Protein AF-A0A0N5A0B6-F1 (afdb_monomer_lite)

Foldseek 3Di:
DVVVVVVVVVVVVVVVLVVVCVVLVQKDKDWDWDWDADPVRHTHDIDTPDIDIAGDPVSVVVDDPVVVVVCVVVVSNVVNVVRVVVVVCRHVVVVVVVVVVVPDPDPPPD

Secondary structure (DSSP, 8-state):
-HHHHHHHHHHHHHHHHHHHHHHTT-EEEEEEEE-PBPTTS-B---EEEEEEEEE-HHHHHTS-HHHHHHHHHTSHHHHHHHHHHHHTTHHHHHHHHHHHHHHS------

InterPro domains:
  IPR010836 SapC [PF07277] (1-93)

Radius of gyration: 19.61 Å; chains: 1; bounding box: 42×36×55 Å

Organism: Parastrongyloides trichosuri (NCBI:txid131310)

Sequence (110 aa):
MEFCNNFEQERVRSESFVALLKELDLFEVREATFTPRNADGSAGAPQKIAEYFAVSEDKLKALPAEKLAELRDNGALGQIYAHLVSLLGWDRLIAMALTRAAQQPVAANA

Structure (mmCIF, N/CA/C/O backbone):
data_AF-A0A0N5A0B6-F1
#
_entry.id   AF-A0A0N5A0B6-F1
#
loop_
_atom_site.group_PDB
_atom_site.id
_atom_site.type_symbol
_atom_site.label_atom_id
_atom_site.label_alt_id
_atom_site.label_comp_id
_atom_site.label_asym_id
_atom_site.label_entity_id
_atom_site.label_seq_id
_atom_site.pdbx_PDB_ins_code
_atom_site.Cartn_x
_atom_site.Cartn_y
_atom_site.Cartn_z
_atom_site.occupancy
_atom_site.B_iso_or_equiv
_atom_site.auth_seq_id
_atom_site.auth_comp_id
_atom_site.auth_asym_id
_atom_site.auth_atom_id
_atom_site.pdbx_PDB_model_num
ATOM 1 N N . MET A 1 1 ? -20.758 21.177 -10.100 1.00 74.31 1 MET A N 1
ATOM 2 C CA . MET A 1 1 ? -20.514 21.266 -8.642 1.00 74.31 1 MET A CA 1
ATOM 3 C C . MET A 1 1 ? -20.408 19.888 -7.998 1.00 74.31 1 MET A C 1
ATOM 5 O O . MET A 1 1 ? -19.468 19.683 -7.250 1.00 74.31 1 MET A O 1
ATOM 9 N N . GLU A 1 2 ? -21.279 18.929 -8.331 1.00 91.62 2 GLU A N 1
ATOM 10 C CA . GLU A 1 2 ? -21.235 17.556 -7.790 1.00 91.62 2 GLU A CA 1
ATOM 11 C C . GLU A 1 2 ? -19.881 16.845 -7.971 1.00 91.62 2 GLU A C 1
ATOM 13 O O . GLU A 1 2 ? -19.350 16.304 -7.010 1.00 91.62 2 GLU A O 1
ATOM 18 N N . PHE A 1 3 ? -19.265 16.938 -9.157 1.00 94.06 3 PHE A N 1
ATOM 19 C CA . PHE A 1 3 ? -17.931 16.369 -9.392 1.00 94.06 3 PHE A CA 1
ATOM 20 C C . PHE A 1 3 ? -16.876 16.890 -8.406 1.00 94.06 3 PHE A C 1
ATOM 22 O O . PHE A 1 3 ? -16.167 16.096 -7.803 1.00 94.06 3 PHE A O 1
ATOM 29 N N . CYS A 1 4 ? -16.787 18.211 -8.219 1.00 95.12 4 CYS A N 1
ATOM 30 C CA . CYS A 1 4 ? -15.813 18.819 -7.310 1.00 95.12 4 CYS A CA 1
ATOM 31 C C . CYS A 1 4 ? -16.035 18.362 -5.864 1.00 95.12 4 CYS A C 1
ATOM 33 O O . CYS A 1 4 ? -15.075 18.049 -5.170 1.00 95.12 4 CYS A O 1
ATOM 35 N N . ASN A 1 5 ? -17.296 18.266 -5.433 1.00 95.19 5 ASN A N 1
ATOM 36 C CA . ASN A 1 5 ? -17.630 17.785 -4.095 1.00 95.19 5 ASN A CA 1
ATOM 37 C C . ASN A 1 5 ? -17.224 16.317 -3.906 1.00 95.19 5 ASN A C 1
ATOM 39 O O . ASN A 1 5 ? -16.604 15.985 -2.900 1.00 95.19 5 ASN A O 1
ATOM 43 N N . ASN A 1 6 ? -17.526 15.456 -4.880 1.00 95.81 6 ASN A N 1
ATOM 44 C CA . ASN A 1 6 ? -17.151 14.043 -4.829 1.00 95.81 6 ASN A CA 1
ATOM 45 C C . ASN A 1 6 ? -15.626 13.879 -4.851 1.00 95.81 6 ASN A C 1
ATOM 47 O O . ASN A 1 6 ? -15.077 13.114 -4.067 1.00 95.81 6 ASN A O 1
ATOM 51 N N . PHE A 1 7 ? -14.932 14.639 -5.701 1.00 95.25 7 PHE A N 1
ATOM 52 C CA . PHE A 1 7 ? -13.474 14.627 -5.779 1.00 95.25 7 PHE A CA 1
ATOM 53 C C . PHE A 1 7 ? -12.824 15.008 -4.441 1.00 95.25 7 PHE A C 1
ATOM 55 O O . PHE A 1 7 ? -11.941 14.297 -3.965 1.00 95.25 7 PHE A O 1
ATOM 62 N N . GLU A 1 8 ? -13.292 16.078 -3.793 1.00 96.44 8 GLU A N 1
ATOM 63 C CA . GLU A 1 8 ? -12.776 16.483 -2.480 1.00 96.44 8 GLU A CA 1
ATOM 64 C C . GLU A 1 8 ? -13.078 15.454 -1.384 1.00 96.44 8 GLU A C 1
ATOM 66 O O . GLU A 1 8 ? -12.226 15.191 -0.535 1.00 96.44 8 GLU A O 1
ATOM 71 N N . GLN A 1 9 ? -14.254 14.820 -1.413 1.00 96.00 9 GLN A N 1
ATOM 72 C CA . GLN A 1 9 ? -14.570 13.735 -0.481 1.00 96.00 9 GLN A CA 1
ATOM 73 C C . GLN A 1 9 ? -13.619 12.544 -0.648 1.00 96.00 9 GLN A C 1
ATOM 75 O O . GLN A 1 9 ? -13.117 12.020 0.348 1.00 96.00 9 GLN A O 1
ATOM 80 N N . GLU A 1 10 ? -13.319 12.142 -1.883 1.00 94.69 10 GLU A N 1
ATOM 81 C CA . GLU A 1 10 ? -12.370 11.056 -2.154 1.00 94.69 10 GLU A CA 1
ATOM 82 C C . GLU A 1 10 ? -10.926 11.430 -1.788 1.00 94.69 10 GLU A C 1
ATOM 84 O O . GLU A 1 10 ? -10.177 10.584 -1.285 1.00 94.69 10 GLU A O 1
ATOM 89 N N . ARG A 1 11 ? -10.534 12.705 -1.939 1.00 96.31 11 ARG A N 1
ATOM 90 C CA . ARG A 1 11 ? -9.239 13.203 -1.447 1.00 96.31 11 ARG A CA 1
ATOM 91 C C . ARG A 1 11 ? -9.124 13.029 0.068 1.00 96.31 11 ARG A C 1
ATOM 93 O O . ARG A 1 11 ? -8.153 12.439 0.538 1.00 96.31 11 ARG A O 1
ATOM 100 N N . VAL A 1 12 ? -10.126 13.474 0.829 1.00 96.19 12 VAL A N 1
ATOM 101 C CA . VAL A 1 12 ? -10.139 13.350 2.300 1.00 96.19 12 VAL A CA 1
ATOM 102 C C . VAL A 1 12 ? -10.137 11.883 2.743 1.00 96.19 12 VAL A C 1
ATOM 104 O O . VAL A 1 12 ? -9.442 11.529 3.699 1.00 96.19 12 VAL A O 1
ATOM 107 N N . ARG A 1 13 ? -10.868 11.007 2.042 1.00 93.50 13 ARG A N 1
ATOM 108 C CA . ARG A 1 13 ? -10.844 9.554 2.292 1.00 93.50 13 ARG A CA 1
ATOM 109 C C . ARG A 1 13 ? -9.451 8.970 2.079 1.00 93.50 13 ARG A C 1
ATOM 111 O O . ARG A 1 13 ? -8.969 8.228 2.932 1.00 93.50 13 ARG A O 1
ATOM 118 N N . SER A 1 14 ? -8.792 9.351 0.988 1.00 94.31 14 SER A N 1
ATOM 119 C CA . SER A 1 14 ? -7.429 8.915 0.676 1.00 94.31 14 SER A CA 1
ATOM 120 C C . SER A 1 14 ? -6.429 9.383 1.736 1.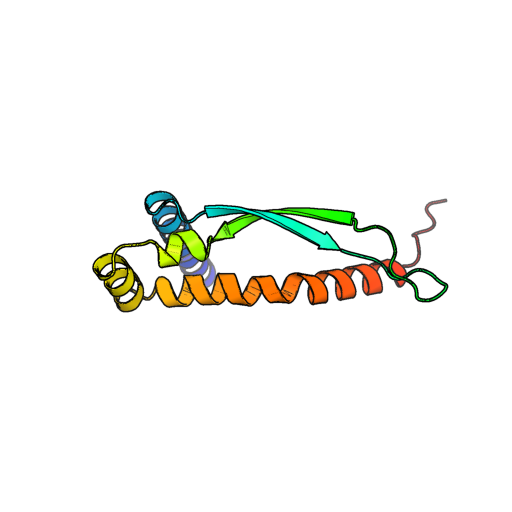00 94.31 14 SER A C 1
ATOM 122 O O . SER A 1 14 ? -5.618 8.592 2.210 1.00 94.31 14 SER A O 1
ATOM 124 N N . GLU A 1 15 ? -6.517 10.641 2.171 1.00 96.44 15 GLU A N 1
ATOM 125 C CA . GLU A 1 15 ? -5.663 11.186 3.235 1.00 96.44 15 GLU A CA 1
ATOM 126 C C . GLU A 1 15 ? -5.867 10.464 4.565 1.00 96.44 15 GLU A C 1
ATOM 128 O O . GLU A 1 15 ? -4.894 10.105 5.227 1.00 96.44 15 GLU A O 1
ATOM 133 N N . SER A 1 16 ? -7.124 10.198 4.922 1.00 95.75 16 SER A N 1
ATOM 134 C CA . SER A 1 16 ? -7.480 9.485 6.151 1.00 95.75 16 SER A CA 1
ATOM 135 C C . SER A 1 16 ? -6.964 8.044 6.132 1.00 95.75 16 SER A C 1
ATOM 137 O O . SER A 1 16 ? -6.418 7.567 7.125 1.00 95.75 16 SER A O 1
ATOM 139 N N . PHE A 1 17 ? -7.068 7.363 4.988 1.00 95.94 17 PHE A N 1
ATOM 140 C CA . PHE A 1 17 ? -6.516 6.022 4.810 1.00 95.94 17 PHE A CA 1
ATOM 141 C C . PHE A 1 17 ? -4.987 6.020 4.928 1.00 95.94 17 PHE A C 1
ATOM 143 O O . PHE A 1 17 ? -4.426 5.212 5.663 1.00 95.94 17 PHE A O 1
ATOM 150 N N . VAL A 1 18 ? -4.296 6.962 4.280 1.00 96.50 18 VAL A N 1
ATOM 151 C CA . VAL A 1 18 ? -2.834 7.088 4.394 1.00 96.50 18 VAL A CA 1
ATOM 152 C C . VAL A 1 18 ? -2.405 7.397 5.831 1.00 96.50 18 VAL A C 1
ATOM 154 O O . VAL A 1 18 ? -1.402 6.851 6.290 1.00 96.50 18 VAL A O 1
ATOM 157 N N . ALA A 1 19 ? -3.141 8.247 6.551 1.00 97.69 19 ALA A N 1
ATOM 158 C CA . ALA A 1 19 ? -2.864 8.551 7.953 1.00 97.69 19 ALA A CA 1
ATOM 159 C C . ALA A 1 19 ? -2.987 7.303 8.840 1.00 97.69 19 ALA A C 1
ATOM 161 O O . ALA A 1 19 ? -2.064 7.021 9.600 1.00 97.69 19 ALA A O 1
ATOM 162 N N . LEU A 1 20 ? -4.053 6.514 8.666 1.00 97.38 20 LEU A N 1
ATOM 163 C CA . LEU A 1 20 ? -4.241 5.232 9.353 1.00 97.38 20 LEU A CA 1
ATOM 164 C C . LEU A 1 20 ? -3.062 4.277 9.111 1.00 97.38 20 LEU A C 1
ATOM 166 O O . LEU A 1 20 ? -2.534 3.689 10.052 1.00 97.38 20 LEU A O 1
ATOM 170 N N . LEU A 1 21 ? -2.611 4.137 7.860 1.00 97.88 21 LEU A N 1
ATOM 171 C CA . LEU A 1 21 ? -1.471 3.274 7.535 1.00 97.88 21 LEU A CA 1
ATOM 172 C C . LEU A 1 21 ? -0.167 3.759 8.184 1.00 97.88 21 LEU A C 1
ATOM 174 O O . LEU A 1 21 ? 0.641 2.933 8.601 1.00 97.88 21 LEU A O 1
ATOM 178 N N . LYS A 1 22 ? 0.042 5.077 8.293 1.00 97.81 22 LYS A N 1
ATOM 179 C CA . LYS A 1 22 ? 1.200 5.655 8.997 1.00 97.81 22 LYS A CA 1
ATOM 180 C C . LYS A 1 22 ? 1.131 5.428 10.502 1.00 97.81 22 LYS A C 1
ATOM 182 O O . LYS A 1 22 ? 2.145 5.082 11.094 1.00 97.81 22 LYS A O 1
ATOM 187 N N . GLU A 1 23 ? -0.038 5.620 11.109 1.00 97.94 23 GLU A N 1
ATOM 188 C CA . GLU A 1 23 ? -0.252 5.406 12.546 1.00 97.94 23 GLU A CA 1
ATOM 189 C C . GLU A 1 23 ? 0.059 3.961 12.949 1.00 97.94 23 GLU A C 1
ATOM 191 O O . GLU A 1 23 ? 0.663 3.717 13.989 1.00 97.94 23 GLU A O 1
ATOM 196 N N . LEU A 1 24 ? -0.293 3.009 12.084 1.00 98.00 24 LEU A N 1
ATOM 197 C CA . LEU A 1 24 ? -0.009 1.588 12.269 1.00 98.00 24 LEU A CA 1
ATOM 198 C C . LEU A 1 24 ? 1.394 1.165 11.801 1.00 98.00 24 LEU A C 1
ATOM 200 O O . LEU A 1 24 ? 1.689 -0.027 11.796 1.00 98.00 24 LEU A O 1
ATOM 204 N N . ASP A 1 25 ? 2.236 2.117 11.385 1.00 98.00 25 ASP A N 1
ATOM 205 C CA . ASP A 1 25 ? 3.568 1.887 10.808 1.00 98.00 25 ASP A CA 1
ATOM 206 C C . ASP A 1 25 ? 3.569 0.849 9.668 1.00 98.00 25 ASP A C 1
ATOM 208 O O . ASP A 1 25 ? 4.503 0.077 9.484 1.00 98.00 25 ASP A O 1
ATOM 212 N N . LEU A 1 26 ? 2.515 0.804 8.855 1.00 98.38 26 LEU A N 1
ATOM 213 C CA . LEU A 1 26 ? 2.354 -0.252 7.855 1.00 98.38 26 LEU A CA 1
ATOM 214 C C . LEU A 1 26 ? 3.162 -0.031 6.578 1.00 98.38 26 LEU A C 1
ATOM 216 O O . LEU A 1 26 ? 3.196 -0.924 5.737 1.00 98.38 26 LEU A O 1
ATOM 220 N N . PHE A 1 27 ? 3.813 1.119 6.408 1.00 98.19 27 PHE A N 1
ATOM 221 C CA . PHE A 1 27 ? 4.618 1.381 5.220 1.00 98.19 27 PHE A CA 1
ATOM 222 C C . PHE A 1 27 ? 6.030 0.797 5.324 1.00 98.19 27 PHE A C 1
ATOM 224 O O . PHE A 1 27 ? 6.663 0.786 6.382 1.00 98.19 27 PHE A O 1
ATOM 231 N N . GLU A 1 28 ? 6.545 0.369 4.178 1.00 97.19 28 GLU A N 1
ATOM 232 C CA . GLU A 1 28 ? 7.948 0.039 3.963 1.00 97.19 28 GLU A CA 1
ATOM 233 C C . GLU A 1 28 ? 8.398 0.504 2.578 1.00 97.19 28 GLU A C 1
ATOM 235 O O . GLU A 1 28 ? 7.582 0.686 1.670 1.00 97.19 28 GLU A O 1
ATOM 240 N N . VAL A 1 29 ? 9.704 0.701 2.420 1.00 96.06 29 VAL A N 1
ATOM 241 C CA . VAL A 1 29 ? 10.300 0.994 1.117 1.00 96.06 29 VAL A CA 1
ATOM 242 C C . VAL A 1 29 ? 10.400 -0.305 0.324 1.00 96.06 29 VAL A C 1
ATOM 244 O O . VAL A 1 29 ? 10.927 -1.302 0.816 1.00 96.06 29 VAL A O 1
ATOM 247 N N . ARG A 1 30 ? 9.911 -0.289 -0.914 1.00 92.81 30 ARG A N 1
ATOM 248 C CA . ARG A 1 30 ? 10.032 -1.381 -1.877 1.00 92.81 30 ARG A CA 1
ATOM 249 C C . ARG A 1 30 ? 10.664 -0.900 -3.168 1.00 92.81 30 ARG A C 1
ATOM 251 O O . ARG A 1 30 ? 10.539 0.258 -3.561 1.00 92.81 30 ARG A O 1
ATOM 258 N N . GLU A 1 31 ? 11.319 -1.833 -3.842 1.00 91.44 31 GLU A N 1
ATOM 259 C CA . GLU A 1 31 ? 11.928 -1.611 -5.144 1.00 91.44 31 GLU A CA 1
ATOM 260 C C . GLU A 1 31 ? 11.180 -2.416 -6.207 1.00 91.44 31 GLU A C 1
ATOM 262 O O . GLU A 1 31 ? 10.886 -3.596 -6.015 1.00 91.44 31 GLU A O 1
ATOM 267 N N . ALA A 1 32 ? 10.878 -1.778 -7.337 1.00 88.12 32 ALA A N 1
ATOM 268 C CA . ALA A 1 32 ? 10.451 -2.475 -8.545 1.00 88.12 32 ALA A CA 1
ATOM 269 C C . ALA A 1 32 ? 11.671 -2.668 -9.446 1.00 88.12 32 ALA A C 1
ATOM 271 O O . ALA A 1 32 ? 12.333 -1.692 -9.816 1.00 88.12 32 ALA A O 1
ATOM 272 N N . THR A 1 33 ? 11.953 -3.913 -9.818 1.00 88.69 33 THR A N 1
ATOM 273 C CA . THR A 1 33 ? 13.026 -4.263 -10.749 1.00 88.69 33 THR A CA 1
ATOM 274 C C . THR A 1 33 ? 12.450 -4.913 -11.997 1.00 88.69 33 THR A C 1
ATOM 276 O O . THR A 1 33 ? 11.402 -5.551 -11.963 1.00 88.69 33 THR A O 1
ATOM 279 N N . PHE A 1 34 ? 13.128 -4.724 -13.122 1.00 85.25 34 PHE A N 1
ATOM 280 C CA . PHE A 1 34 ? 12.769 -5.332 -14.391 1.00 85.25 34 PHE A CA 1
ATOM 281 C C . PHE A 1 34 ? 13.990 -5.978 -15.020 1.00 85.25 34 PHE A C 1
ATOM 283 O O . PHE A 1 34 ? 15.051 -5.361 -15.107 1.00 85.25 34 PHE A O 1
ATOM 290 N N . THR A 1 35 ? 13.821 -7.200 -15.508 1.00 86.94 35 THR A N 1
ATOM 291 C CA . THR A 1 35 ? 14.879 -7.927 -16.205 1.00 86.94 35 THR A CA 1
ATOM 292 C C . THR A 1 35 ? 14.508 -8.036 -17.684 1.00 86.94 35 THR A C 1
ATOM 294 O O . THR A 1 35 ? 13.617 -8.820 -18.024 1.00 86.94 35 THR A O 1
ATOM 297 N N . PRO A 1 36 ? 15.143 -7.254 -18.581 1.00 83.31 36 PRO A N 1
ATOM 298 C CA . PRO A 1 36 ? 14.877 -7.333 -20.012 1.00 83.31 36 PRO A CA 1
ATOM 299 C C . PRO A 1 36 ? 15.299 -8.688 -20.576 1.00 83.31 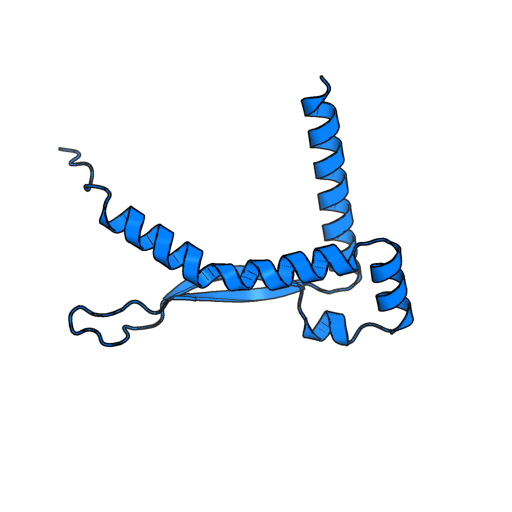36 PRO A C 1
ATOM 301 O O . PRO A 1 36 ? 16.117 -9.400 -19.996 1.00 83.31 36 PRO A O 1
ATOM 304 N N . ARG A 1 37 ? 14.777 -9.022 -21.755 1.00 84.50 37 ARG A N 1
ATOM 305 C CA . ARG A 1 37 ? 15.230 -10.175 -22.532 1.00 84.50 37 ARG A CA 1
ATOM 306 C C . ARG A 1 37 ? 16.180 -9.698 -23.628 1.00 84.50 37 ARG A C 1
ATOM 308 O O . ARG A 1 37 ? 15.834 -8.800 -24.393 1.00 84.50 37 ARG A O 1
ATOM 315 N N . ASN A 1 38 ? 17.369 -10.284 -23.678 1.00 84.06 38 ASN A N 1
ATOM 316 C CA . ASN A 1 38 ? 18.379 -10.005 -24.692 1.00 84.06 38 ASN A CA 1
ATOM 317 C C . ASN A 1 38 ? 17.918 -10.495 -26.076 1.00 84.06 38 ASN A C 1
ATOM 319 O O . ASN A 1 38 ? 16.986 -11.295 -26.195 1.00 84.06 38 ASN A O 1
ATOM 323 N N . ALA A 1 39 ? 18.603 -10.047 -27.132 1.00 83.44 39 ALA A N 1
ATOM 324 C CA . ALA A 1 39 ? 18.293 -10.430 -28.514 1.00 83.44 39 ALA A CA 1
ATOM 325 C C . ALA A 1 39 ? 18.421 -11.946 -28.774 1.00 83.44 39 ALA A C 1
ATOM 327 O O . ALA A 1 39 ? 17.702 -12.493 -29.604 1.00 83.44 39 ALA A O 1
ATOM 328 N N . ASP A 1 40 ? 19.297 -12.628 -28.035 1.00 89.19 40 ASP A N 1
ATOM 329 C CA . ASP A 1 40 ? 19.477 -14.086 -28.067 1.00 89.19 40 ASP A CA 1
ATOM 330 C C . ASP A 1 40 ? 18.425 -14.849 -27.237 1.00 89.19 40 ASP A C 1
ATOM 332 O O . ASP A 1 40 ? 18.418 -16.078 -27.187 1.00 89.19 40 ASP A O 1
ATOM 336 N N . GLY A 1 41 ? 17.513 -14.125 -26.587 1.00 82.69 41 GLY A N 1
ATOM 337 C CA . GLY A 1 41 ? 16.458 -14.676 -25.758 1.00 82.69 41 GLY A CA 1
ATOM 338 C C . GLY A 1 41 ? 16.843 -14.950 -24.304 1.00 82.69 41 GLY A C 1
ATOM 339 O O . GLY A 1 41 ? 15.952 -15.350 -23.554 1.00 82.69 41 GLY A O 1
ATOM 340 N N . SER A 1 42 ? 18.093 -14.717 -23.897 1.00 91.06 42 SER A N 1
ATOM 341 C CA . SER A 1 42 ? 18.543 -14.830 -22.503 1.00 91.06 42 SER A CA 1
ATOM 342 C C . SER A 1 42 ? 18.042 -13.668 -21.630 1.00 91.06 42 SER A C 1
ATOM 344 O O . SER A 1 42 ? 17.610 -12.630 -22.136 1.00 91.06 42 SER A O 1
ATOM 346 N N . ALA A 1 43 ? 18.073 -13.835 -20.305 1.00 85.94 43 ALA A N 1
ATOM 347 C CA . ALA A 1 43 ? 17.778 -12.749 -19.373 1.00 85.94 43 ALA A CA 1
ATOM 348 C C . ALA A 1 43 ? 18.940 -11.739 -19.344 1.00 85.94 43 ALA A C 1
ATOM 350 O O . ALA A 1 43 ? 20.101 -12.120 -19.196 1.00 85.94 43 ALA A O 1
ATOM 351 N N . GLY A 1 44 ? 18.623 -10.455 -19.491 1.00 86.75 44 GLY A N 1
ATOM 352 C CA . GLY A 1 44 ? 19.561 -9.348 -19.332 1.00 86.75 44 GLY A CA 1
ATOM 353 C C . GLY A 1 44 ? 19.855 -9.035 -17.864 1.00 86.75 44 GLY A C 1
ATOM 354 O O . GLY A 1 44 ? 19.443 -9.752 -16.954 1.00 86.75 44 GLY A O 1
ATOM 355 N N . ALA A 1 45 ? 20.570 -7.937 -17.619 1.00 87.25 45 ALA A N 1
ATOM 356 C CA . ALA A 1 45 ? 20.816 -7.466 -16.259 1.00 87.25 45 ALA A CA 1
ATOM 357 C C . ALA A 1 45 ? 19.538 -6.840 -15.660 1.00 87.25 45 ALA A C 1
ATOM 359 O O . ALA A 1 45 ? 18.919 -6.014 -16.337 1.00 87.25 45 ALA A O 1
ATOM 360 N N . PRO A 1 46 ? 19.153 -7.178 -14.414 1.00 88.75 46 PRO A N 1
ATOM 361 C CA . PRO A 1 46 ? 18.060 -6.505 -13.721 1.00 88.75 46 PRO A CA 1
ATOM 362 C C . PRO A 1 46 ? 18.306 -4.997 -13.603 1.00 88.75 46 PRO A C 1
ATOM 364 O O . PRO A 1 46 ? 19.406 -4.554 -13.275 1.00 88.75 46 PRO A O 1
ATOM 367 N N . GLN A 1 47 ? 17.265 -4.209 -13.843 1.00 88.50 47 GLN A N 1
ATOM 368 C CA . GLN A 1 47 ? 17.276 -2.751 -13.770 1.00 88.50 47 GLN A CA 1
ATOM 369 C C . GLN A 1 47 ? 16.267 -2.292 -12.718 1.00 88.50 47 GLN A C 1
ATOM 371 O O . GLN A 1 47 ? 15.113 -2.721 -12.742 1.00 88.50 47 GLN A O 1
ATOM 376 N N . LYS A 1 48 ? 16.679 -1.411 -11.798 1.00 90.50 48 LYS A N 1
ATOM 377 C CA . LYS A 1 48 ? 15.761 -0.770 -10.845 1.00 90.50 48 LYS A CA 1
ATOM 378 C C . LYS A 1 48 ? 14.930 0.275 -11.587 1.00 90.50 48 LYS A C 1
ATOM 380 O O . LYS A 1 48 ? 15.482 1.197 -12.180 1.00 90.50 48 LYS A O 1
ATOM 385 N N . ILE A 1 49 ? 13.612 0.113 -11.553 1.00 87.38 49 ILE A N 1
ATOM 386 C CA . ILE A 1 49 ? 12.652 0.991 -12.232 1.00 87.38 49 ILE A CA 1
ATOM 387 C C . ILE A 1 49 ? 12.136 2.065 -11.280 1.00 87.38 49 ILE A C 1
ATOM 389 O O . ILE A 1 49 ? 11.969 3.215 -11.678 1.00 87.38 49 ILE A O 1
ATOM 393 N N . ALA A 1 50 ? 11.888 1.698 -10.022 1.00 88.12 50 ALA A N 1
ATOM 394 C CA . ALA A 1 50 ? 11.374 2.618 -9.020 1.00 88.12 50 ALA A CA 1
ATOM 395 C C . ALA A 1 50 ? 11.729 2.173 -7.600 1.00 88.12 50 ALA A C 1
ATOM 397 O O . ALA A 1 50 ? 11.915 0.986 -7.327 1.00 88.12 50 ALA A O 1
ATOM 398 N N . GLU A 1 51 ? 11.753 3.149 -6.701 1.00 93.50 51 GLU A N 1
ATOM 399 C CA . GLU A 1 51 ? 11.674 2.972 -5.255 1.00 93.50 51 GLU A CA 1
ATOM 400 C C . GLU A 1 51 ? 10.395 3.662 -4.776 1.00 93.50 51 GLU A C 1
ATOM 402 O O . GLU A 1 51 ? 10.109 4.787 -5.193 1.00 93.50 51 GLU A O 1
ATOM 407 N N . TYR A 1 52 ? 9.589 2.983 -3.966 1.00 91.75 52 TYR A N 1
ATOM 408 C CA . TYR A 1 52 ? 8.289 3.491 -3.531 1.00 91.75 52 TYR A CA 1
ATOM 409 C C . TYR A 1 52 ? 7.907 2.951 -2.153 1.00 91.75 52 TYR A C 1
ATOM 411 O O . TYR A 1 52 ? 8.398 1.913 -1.721 1.00 91.75 52 TYR A O 1
ATOM 419 N N . PHE A 1 53 ? 6.999 3.646 -1.466 1.00 94.25 53 PHE A N 1
ATOM 420 C CA . PHE A 1 53 ? 6.390 3.126 -0.245 1.00 94.25 53 PHE A CA 1
ATOM 421 C C . PHE A 1 53 ? 5.225 2.195 -0.580 1.00 94.25 53 PHE A C 1
ATOM 423 O O . PHE A 1 53 ? 4.347 2.546 -1.371 1.00 94.25 53 PHE A O 1
ATOM 430 N N . ALA A 1 54 ? 5.188 1.029 0.055 1.00 96.06 54 ALA A N 1
ATOM 431 C CA . ALA A 1 54 ? 4.087 0.078 -0.034 1.00 96.06 54 ALA A CA 1
ATOM 432 C C . ALA A 1 54 ? 3.650 -0.371 1.358 1.00 96.06 54 ALA A C 1
ATOM 434 O O . ALA A 1 54 ? 4.412 -0.256 2.316 1.00 96.06 54 ALA A O 1
ATOM 435 N N . VAL A 1 55 ? 2.430 -0.902 1.466 1.00 97.56 55 VAL A N 1
ATOM 436 C CA . VAL A 1 55 ? 2.032 -1.626 2.674 1.00 97.56 55 VAL A CA 1
ATOM 437 C C . VAL A 1 55 ? 2.886 -2.886 2.813 1.00 97.56 55 VAL A C 1
ATOM 439 O O . VAL A 1 55 ? 3.024 -3.651 1.858 1.00 97.56 55 VAL A O 1
ATOM 442 N N . SER A 1 56 ? 3.428 -3.100 4.007 1.00 97.75 56 SER A N 1
ATOM 443 C CA . SER A 1 56 ? 4.133 -4.311 4.400 1.00 97.75 56 SER A CA 1
ATOM 444 C C . SER A 1 56 ? 3.139 -5.372 4.859 1.00 97.75 56 SER A C 1
ATOM 446 O O . SER A 1 56 ? 2.424 -5.193 5.848 1.00 97.75 56 SER A O 1
ATOM 448 N N . GLU A 1 57 ? 3.095 -6.497 4.148 1.00 96.50 57 GLU A N 1
ATOM 449 C CA . GLU A 1 57 ? 2.253 -7.632 4.535 1.00 96.50 57 GLU A CA 1
ATOM 450 C C . GLU A 1 57 ? 2.700 -8.237 5.875 1.00 96.50 57 GLU A C 1
ATOM 452 O O . GLU A 1 57 ? 1.863 -8.656 6.673 1.00 96.50 57 GLU A O 1
ATOM 457 N N . ASP A 1 58 ? 4.003 -8.230 6.157 1.00 97.94 58 ASP A N 1
ATOM 458 C CA . ASP A 1 58 ? 4.549 -8.765 7.404 1.00 97.94 58 ASP A CA 1
ATOM 459 C C . ASP A 1 58 ? 4.171 -7.887 8.599 1.00 97.94 58 ASP A C 1
ATOM 461 O O . ASP A 1 58 ? 3.700 -8.406 9.614 1.00 97.94 58 ASP A O 1
ATOM 465 N N . LYS A 1 59 ? 4.274 -6.555 8.469 1.00 98.31 59 LYS A N 1
ATOM 466 C CA . LYS A 1 59 ? 3.811 -5.640 9.526 1.00 98.31 59 LYS A CA 1
ATOM 467 C C . LYS A 1 59 ? 2.301 -5.728 9.736 1.00 98.31 59 LYS A C 1
ATOM 469 O O . LYS A 1 59 ? 1.850 -5.708 10.877 1.00 98.31 59 LYS A O 1
ATOM 474 N N . LEU A 1 60 ? 1.523 -5.890 8.661 1.00 98.25 60 LEU A N 1
ATOM 475 C CA . LEU A 1 60 ? 0.077 -6.106 8.754 1.00 98.25 60 LEU A CA 1
ATOM 476 C C . LEU A 1 60 ? -0.245 -7.382 9.543 1.00 98.25 60 LEU A C 1
ATOM 478 O O . LEU A 1 60 ? -1.055 -7.339 10.464 1.00 98.25 60 LEU A O 1
ATOM 482 N N . LYS A 1 61 ? 0.403 -8.507 9.216 1.00 97.50 61 LYS A N 1
ATOM 483 C CA . LYS A 1 61 ? 0.223 -9.791 9.919 1.00 97.50 61 LYS A CA 1
ATOM 484 C C . LYS A 1 61 ? 0.645 -9.735 11.385 1.00 97.50 61 LYS A C 1
ATOM 486 O O . LYS A 1 61 ? 0.110 -10.490 12.190 1.00 97.50 61 LYS A O 1
ATOM 491 N N . ALA A 1 62 ? 1.602 -8.872 11.718 1.00 98.25 62 ALA A N 1
ATOM 492 C CA . ALA A 1 62 ? 2.092 -8.683 13.077 1.00 98.25 62 ALA A CA 1
ATOM 493 C C . ALA A 1 62 ? 1.169 -7.816 13.955 1.00 98.25 62 ALA A C 1
ATOM 495 O O . ALA A 1 62 ? 1.406 -7.720 15.161 1.00 98.25 62 ALA A O 1
ATOM 496 N N . LEU A 1 63 ? 0.131 -7.184 13.389 1.00 98.38 63 LEU A N 1
ATOM 497 C CA . LEU A 1 63 ? -0.829 -6.414 14.179 1.00 98.38 63 LEU A CA 1
ATOM 498 C C . LEU A 1 63 ? -1.614 -7.314 15.153 1.00 98.38 63 LEU A C 1
ATOM 500 O O . LEU A 1 63 ? -1.912 -8.467 14.831 1.00 98.38 63 LEU A O 1
ATOM 504 N N . PRO A 1 64 ? -2.029 -6.780 16.319 1.00 98.38 64 PRO A N 1
ATOM 505 C CA . PRO A 1 64 ? -2.938 -7.481 17.221 1.00 98.38 64 PRO A CA 1
ATOM 506 C C . PRO A 1 64 ? -4.231 -7.909 16.517 1.00 98.38 64 PRO A C 1
ATOM 508 O O . PRO A 1 64 ? -4.760 -7.186 15.664 1.00 98.38 64 PRO A O 1
ATOM 511 N N . ALA A 1 65 ? -4.779 -9.060 16.911 1.00 98.06 65 ALA A N 1
ATOM 512 C CA . ALA A 1 65 ? -5.985 -9.622 16.304 1.00 98.06 65 ALA A CA 1
ATOM 513 C C . ALA A 1 65 ? -7.185 -8.666 16.397 1.00 98.06 65 ALA A C 1
ATOM 515 O O . ALA A 1 65 ? -7.968 -8.551 15.454 1.00 98.06 65 ALA A O 1
ATOM 516 N N . GLU A 1 66 ? -7.298 -7.930 17.501 1.00 98.06 66 GLU A N 1
ATOM 517 C CA . GLU A 1 66 ? -8.335 -6.924 17.723 1.00 98.06 66 GLU A CA 1
ATOM 518 C C . GLU A 1 66 ? -8.215 -5.777 16.718 1.00 98.06 66 GLU A C 1
ATOM 520 O O . GLU A 1 66 ? -9.221 -5.309 16.187 1.00 98.06 66 GLU A O 1
ATOM 525 N N . LYS A 1 67 ? -6.984 -5.363 16.390 1.00 98.00 67 LYS A N 1
ATOM 526 C CA . LYS A 1 67 ? -6.751 -4.302 15.408 1.00 98.00 67 LYS A CA 1
ATOM 527 C C . LYS A 1 67 ? -7.045 -4.777 13.991 1.00 98.00 67 LYS A C 1
ATOM 529 O O . LYS A 1 67 ? -7.635 -4.039 13.208 1.00 98.00 67 LYS A O 1
ATOM 534 N N . LEU A 1 68 ? -6.708 -6.024 13.669 1.00 98.06 68 LEU A N 1
ATOM 535 C CA . LEU A 1 68 ? -7.106 -6.646 12.404 1.00 98.06 68 LEU A CA 1
ATOM 536 C C . LEU A 1 68 ? -8.634 -6.747 12.273 1.00 98.06 68 LEU A C 1
ATOM 538 O O . LEU A 1 68 ? -9.170 -6.483 11.196 1.00 98.06 68 LEU A O 1
ATOM 542 N N . ALA A 1 69 ? -9.341 -7.076 13.358 1.00 98.38 69 ALA A N 1
ATOM 543 C CA . ALA A 1 69 ? -10.802 -7.085 13.383 1.00 98.38 69 ALA A CA 1
ATOM 544 C C . ALA A 1 69 ? -11.387 -5.676 13.184 1.00 98.38 69 ALA A C 1
ATOM 546 O O . ALA A 1 69 ? -12.295 -5.510 12.376 1.00 98.38 69 ALA A O 1
ATOM 547 N N . GLU A 1 70 ? -10.820 -4.651 13.826 1.00 97.94 70 GLU A N 1
ATOM 548 C CA . GLU A 1 70 ? -11.222 -3.252 13.630 1.00 97.94 70 GLU A CA 1
ATOM 549 C C . GLU A 1 70 ? -11.059 -2.814 12.164 1.00 97.94 70 GLU A C 1
ATOM 551 O O . GLU A 1 70 ? -11.987 -2.257 11.575 1.00 97.94 70 GLU A O 1
ATOM 556 N N .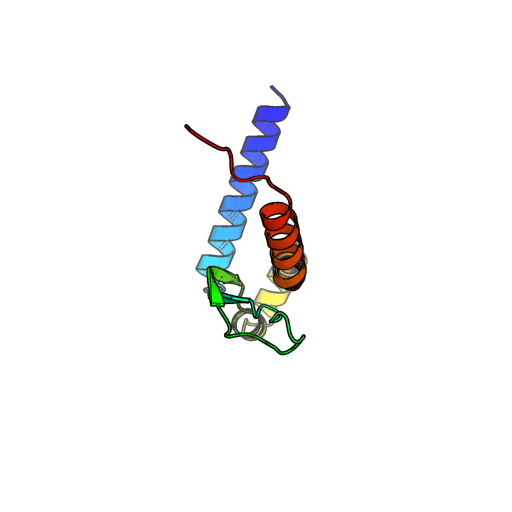 LEU A 1 71 ? -9.910 -3.118 11.547 1.00 98.00 71 LEU A N 1
ATOM 557 C CA . LEU A 1 71 ? -9.648 -2.824 10.134 1.00 98.00 71 LEU A CA 1
ATOM 558 C C . LEU A 1 71 ? -10.607 -3.571 9.198 1.00 98.00 71 LEU A C 1
ATOM 560 O O . LEU A 1 71 ? -10.975 -3.056 8.142 1.00 98.00 71 LEU A O 1
ATOM 564 N N . ARG A 1 72 ? -11.002 -4.800 9.545 1.00 98.06 72 ARG A N 1
ATOM 565 C CA . ARG A 1 72 ? -12.026 -5.547 8.803 1.00 98.06 72 ARG A CA 1
ATOM 566 C C . ARG A 1 72 ? -13.374 -4.839 8.900 1.00 98.06 72 ARG A C 1
ATOM 568 O O . ARG A 1 72 ? -14.013 -4.619 7.875 1.00 98.06 72 ARG A O 1
ATOM 575 N N . ASP A 1 73 ? -13.787 -4.486 10.112 1.00 98.06 73 ASP A N 1
ATOM 576 C CA . ASP A 1 73 ? -15.127 -3.970 10.396 1.00 98.06 73 ASP A CA 1
ATOM 577 C C . ASP A 1 73 ? -15.337 -2.560 9.827 1.00 98.06 73 ASP A C 1
ATOM 579 O O . ASP A 1 73 ? -16.431 -2.241 9.362 1.00 98.06 73 ASP A O 1
ATOM 583 N N . ASN A 1 74 ? -14.286 -1.736 9.783 1.00 95.19 74 ASN A N 1
ATOM 584 C CA . ASN A 1 74 ? -14.328 -0.409 9.160 1.00 95.19 74 ASN A CA 1
ATOM 585 C C . ASN A 1 74 ? -14.009 -0.414 7.647 1.00 95.19 74 ASN A C 1
ATOM 587 O O . ASN A 1 74 ? -14.038 0.638 7.008 1.00 95.19 74 ASN A O 1
ATOM 591 N N . GLY A 1 75 ? -13.711 -1.582 7.067 1.00 95.56 75 GLY A N 1
ATOM 592 C CA . GLY A 1 75 ? -13.441 -1.768 5.638 1.00 95.56 75 GLY A CA 1
ATOM 593 C C . GLY A 1 75 ? -12.015 -1.441 5.175 1.00 95.56 75 GLY A C 1
ATOM 594 O O . GLY A 1 75 ? -11.681 -1.720 4.019 1.00 95.56 75 GLY A O 1
ATOM 595 N N . ALA A 1 76 ? -11.142 -0.911 6.038 1.00 96.94 76 ALA A N 1
ATOM 596 C CA . ALA A 1 76 ? -9.759 -0.582 5.683 1.00 96.94 76 ALA A CA 1
ATOM 597 C C . ALA A 1 76 ? -8.940 -1.820 5.285 1.00 96.94 76 ALA A C 1
ATOM 599 O O . ALA A 1 76 ? -8.119 -1.746 4.371 1.00 96.94 76 ALA A O 1
ATOM 600 N N . LEU A 1 77 ? -9.191 -2.975 5.911 1.00 97.81 77 LEU A N 1
ATOM 601 C CA . LEU A 1 77 ? -8.471 -4.216 5.615 1.00 97.81 77 LEU A CA 1
ATOM 602 C C . LEU A 1 77 ? -8.661 -4.651 4.156 1.00 97.81 77 LEU A C 1
ATOM 604 O O . LEU A 1 77 ? -7.710 -5.084 3.509 1.00 97.81 77 LEU A O 1
ATOM 608 N N . GLY A 1 78 ? -9.870 -4.483 3.612 1.00 97.44 78 GLY A N 1
ATOM 609 C CA . GLY A 1 78 ? -10.148 -4.775 2.205 1.00 97.44 78 GLY A CA 1
ATOM 610 C C . GLY A 1 78 ? -9.334 -3.891 1.258 1.00 97.44 78 GLY A C 1
ATOM 611 O O . GLY A 1 78 ? -8.761 -4.391 0.292 1.00 97.44 78 GLY A O 1
ATOM 612 N N . GLN A 1 79 ? -9.215 -2.597 1.570 1.00 96.56 79 GLN A N 1
ATOM 613 C CA . GLN A 1 79 ? -8.413 -1.652 0.784 1.00 96.56 79 GLN A CA 1
ATOM 614 C C . GLN A 1 79 ? -6.913 -1.960 0.864 1.00 96.56 79 GLN A C 1
ATOM 616 O O . GLN A 1 79 ? -6.209 -1.879 -0.142 1.00 96.56 79 GLN A O 1
ATOM 621 N N . ILE A 1 80 ? -6.426 -2.387 2.033 1.00 97.88 80 ILE A N 1
ATOM 622 C CA . ILE A 1 80 ? -5.035 -2.820 2.216 1.00 97.88 80 ILE A CA 1
ATOM 623 C C . ILE A 1 80 ? -4.709 -4.015 1.314 1.00 97.88 80 ILE A C 1
ATOM 625 O O . ILE A 1 80 ? -3.715 -3.988 0.587 1.00 97.88 80 ILE A O 1
ATOM 629 N N . TYR A 1 81 ? -5.552 -5.050 1.310 1.00 97.88 81 TYR A N 1
ATOM 630 C CA . TYR A 1 81 ? -5.326 -6.204 0.440 1.00 97.88 81 TYR A CA 1
ATOM 631 C C . TYR A 1 81 ? -5.482 -5.862 -1.042 1.00 97.88 81 TYR A C 1
ATOM 633 O O . TYR A 1 81 ? -4.707 -6.361 -1.855 1.00 97.88 81 TYR A O 1
ATOM 641 N N . ALA A 1 82 ? -6.418 -4.981 -1.405 1.00 97.00 82 ALA A N 1
ATOM 642 C CA . ALA A 1 82 ? -6.537 -4.497 -2.778 1.00 97.00 82 ALA A CA 1
ATOM 643 C C . ALA A 1 82 ? -5.244 -3.807 -3.248 1.00 97.00 82 ALA A C 1
ATOM 645 O O . ALA A 1 82 ? -4.768 -4.089 -4.350 1.00 97.00 82 ALA A O 1
ATOM 646 N N . HIS A 1 83 ? -4.629 -2.978 -2.395 1.00 95.12 83 HIS A N 1
ATOM 647 C CA . HIS A 1 83 ? -3.313 -2.388 -2.654 1.00 95.12 83 HIS A CA 1
ATOM 648 C C . HIS A 1 83 ? -2.242 -3.467 -2.858 1.00 95.12 83 HIS A C 1
ATOM 650 O O . HIS A 1 83 ? -1.592 -3.474 -3.902 1.00 95.12 83 HIS A O 1
ATOM 656 N N . LEU A 1 84 ? -2.100 -4.419 -1.928 1.00 95.81 84 LEU A N 1
ATOM 657 C CA . LEU A 1 84 ? -1.106 -5.499 -2.026 1.00 95.81 84 LEU A CA 1
ATOM 658 C C . LEU A 1 84 ? -1.252 -6.311 -3.323 1.00 95.81 84 LEU A C 1
ATOM 660 O O . LEU A 1 84 ? -0.271 -6.545 -4.025 1.00 95.81 84 LEU A O 1
ATOM 664 N N . VAL A 1 85 ? -2.482 -6.687 -3.679 1.00 96.38 85 VAL A N 1
ATOM 665 C CA . VAL A 1 85 ? -2.770 -7.440 -4.909 1.00 96.38 85 VAL A CA 1
ATOM 666 C C . VAL A 1 85 ? -2.468 -6.607 -6.154 1.00 96.38 85 VAL A C 1
ATOM 668 O O . VAL A 1 85 ? -1.946 -7.141 -7.132 1.00 96.38 85 VAL A O 1
ATOM 671 N N . SER A 1 86 ? -2.740 -5.299 -6.132 1.00 94.25 86 SER A N 1
ATOM 672 C CA . SER A 1 86 ? -2.456 -4.420 -7.273 1.00 94.25 86 SER A CA 1
ATOM 673 C C . SER A 1 86 ? -0.966 -4.373 -7.635 1.00 94.25 86 SER A C 1
ATOM 675 O O . SER A 1 86 ? -0.629 -4.268 -8.816 1.00 94.25 86 SER A O 1
ATOM 677 N N . LEU A 1 87 ? -0.072 -4.532 -6.649 1.00 91.62 87 LEU A N 1
ATOM 678 C CA . LEU A 1 87 ? 1.378 -4.511 -6.864 1.00 91.62 87 LEU A CA 1
ATOM 679 C C . LEU A 1 87 ? 1.876 -5.705 -7.689 1.00 91.62 87 LEU A C 1
ATOM 681 O O . LEU A 1 87 ? 2.896 -5.586 -8.364 1.00 91.62 87 LEU A O 1
ATOM 685 N N . LEU A 1 88 ? 1.130 -6.813 -7.739 1.00 90.06 88 LEU A N 1
ATOM 686 C CA . LEU A 1 88 ? 1.427 -7.935 -8.641 1.00 90.06 88 LEU A CA 1
ATOM 687 C C . LEU A 1 88 ? 1.307 -7.539 -10.126 1.00 90.06 88 LEU A C 1
ATOM 689 O O . LEU A 1 88 ? 1.784 -8.248 -11.009 1.00 90.06 88 LEU A O 1
ATOM 693 N N . GLY A 1 89 ? 0.673 -6.401 -10.422 1.00 90.38 89 GLY A N 1
ATOM 694 C CA . GLY A 1 89 ? 0.541 -5.860 -11.771 1.00 90.38 89 GLY A CA 1
ATOM 695 C C . GLY A 1 89 ? 1.789 -5.156 -12.314 1.00 90.38 89 GLY A C 1
ATOM 696 O O . GLY A 1 89 ? 1.805 -4.850 -13.508 1.00 90.38 89 GLY A O 1
ATOM 697 N N . TRP A 1 90 ? 2.819 -4.897 -11.494 1.00 86.81 90 TRP A N 1
ATOM 698 C CA . TRP A 1 90 ? 4.002 -4.123 -11.902 1.00 86.81 90 TRP A CA 1
ATOM 699 C C . TRP A 1 90 ? 4.701 -4.701 -13.136 1.00 86.81 90 TRP A C 1
ATOM 701 O O . TRP A 1 90 ? 4.910 -3.965 -14.099 1.00 86.81 90 TRP A O 1
ATOM 711 N N . ASP A 1 91 ? 4.967 -6.009 -13.171 1.00 83.06 91 ASP A N 1
ATOM 712 C CA . ASP A 1 91 ? 5.643 -6.657 -14.307 1.00 83.06 91 ASP A CA 1
ATOM 713 C C . ASP A 1 91 ? 4.883 -6.452 -15.620 1.00 83.06 91 ASP A C 1
ATOM 715 O O . ASP A 1 91 ? 5.458 -6.100 -16.655 1.00 83.06 91 ASP A O 1
ATOM 719 N N . ARG A 1 92 ? 3.554 -6.607 -15.570 1.00 87.62 92 ARG A N 1
ATOM 720 C CA . ARG A 1 92 ? 2.677 -6.384 -16.723 1.00 87.62 92 ARG A CA 1
ATOM 721 C C . ARG A 1 92 ? 2.723 -4.927 -17.174 1.00 87.62 92 ARG A C 1
ATOM 723 O O . ARG A 1 92 ? 2.814 -4.668 -18.375 1.00 87.62 92 ARG A O 1
ATOM 730 N N . LEU A 1 93 ? 2.631 -3.982 -16.240 1.00 89.56 93 LEU A N 1
ATOM 731 C CA . LEU A 1 93 ? 2.649 -2.552 -16.551 1.00 89.56 93 LEU A CA 1
ATOM 732 C C . LEU A 1 93 ? 3.994 -2.124 -17.147 1.00 89.56 93 LEU A C 1
ATOM 734 O O . LEU A 1 93 ? 4.004 -1.392 -18.137 1.00 89.56 93 LEU A O 1
ATOM 738 N N . ILE A 1 94 ? 5.107 -2.636 -16.617 1.00 86.69 94 ILE A N 1
ATOM 739 C CA . ILE A 1 94 ? 6.451 -2.377 -17.143 1.00 86.69 94 ILE A CA 1
ATOM 740 C C . ILE A 1 94 ? 6.589 -2.942 -18.560 1.00 86.69 94 ILE A C 1
ATOM 742 O O . ILE A 1 94 ? 6.981 -2.214 -19.472 1.00 86.69 94 ILE A O 1
ATOM 746 N N . ALA A 1 95 ? 6.202 -4.200 -18.789 1.00 84.38 95 ALA A N 1
ATOM 747 C CA . ALA A 1 95 ? 6.265 -4.808 -20.118 1.00 84.38 95 ALA A CA 1
ATOM 748 C C . ALA A 1 95 ? 5.435 -4.024 -21.153 1.00 84.38 95 ALA A C 1
ATOM 750 O O . ALA A 1 95 ? 5.892 -3.777 -22.274 1.00 84.38 95 ALA A 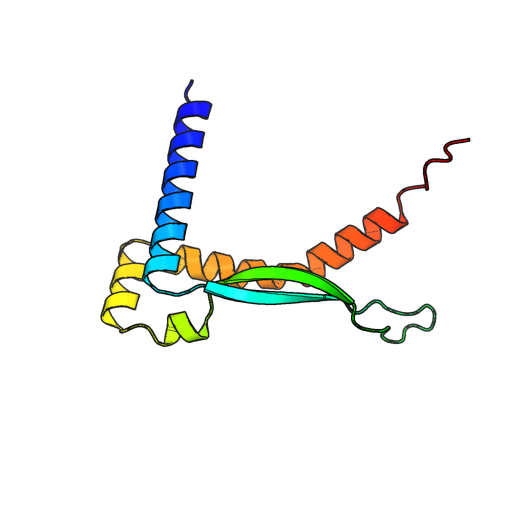O 1
ATOM 751 N N . MET A 1 96 ? 4.232 -3.579 -20.771 1.00 89.06 96 MET A N 1
ATOM 752 C CA . MET A 1 96 ? 3.380 -2.740 -21.619 1.00 89.06 96 MET A CA 1
ATOM 753 C C . MET A 1 96 ? 4.020 -1.379 -21.913 1.00 89.06 96 MET A C 1
ATOM 755 O O . MET A 1 96 ? 3.972 -0.924 -23.057 1.00 89.06 96 MET A O 1
ATOM 759 N N . ALA A 1 97 ? 4.614 -0.729 -20.910 1.00 87.38 97 ALA A N 1
ATOM 760 C CA . ALA A 1 97 ? 5.282 0.559 -21.072 1.00 87.38 97 ALA A CA 1
ATOM 761 C C . ALA A 1 97 ? 6.486 0.460 -22.020 1.00 87.38 97 ALA A C 1
ATOM 763 O O . ALA A 1 97 ? 6.600 1.261 -22.946 1.00 87.38 97 ALA A O 1
ATOM 764 N N . LEU A 1 98 ? 7.329 -0.562 -21.856 1.00 83.12 98 LEU A N 1
ATOM 765 C CA . LEU A 1 98 ? 8.500 -0.787 -22.708 1.00 83.12 98 LEU A CA 1
ATOM 766 C C . LEU A 1 98 ? 8.115 -1.129 -24.149 1.00 83.12 98 LEU A C 1
ATOM 768 O O . LEU A 1 98 ? 8.705 -0.597 -25.086 1.00 83.12 98 LEU A O 1
ATOM 772 N N . THR A 1 99 ? 7.083 -1.958 -24.336 1.00 85.25 99 THR A N 1
ATOM 773 C CA . THR A 1 99 ? 6.558 -2.275 -25.675 1.00 85.25 99 THR A CA 1
ATOM 774 C C . THR A 1 99 ? 6.068 -1.012 -26.384 1.00 85.25 99 THR A C 1
ATOM 776 O O . THR A 1 99 ? 6.368 -0.808 -27.558 1.00 85.25 99 THR A O 1
ATOM 779 N N . ARG A 1 100 ? 5.349 -0.134 -25.671 1.00 87.62 100 ARG A N 1
ATOM 780 C CA . ARG A 1 100 ? 4.887 1.151 -26.219 1.00 87.62 100 ARG A CA 1
ATOM 781 C C . ARG A 1 100 ? 6.049 2.085 -26.554 1.00 87.62 100 ARG A C 1
ATOM 783 O O . ARG A 1 100 ? 6.028 2.693 -27.618 1.00 87.62 100 ARG A O 1
ATOM 790 N N . ALA A 1 101 ? 7.058 2.171 -25.687 1.00 83.56 101 ALA A N 1
ATOM 791 C CA . ALA A 1 101 ? 8.241 2.997 -25.922 1.00 83.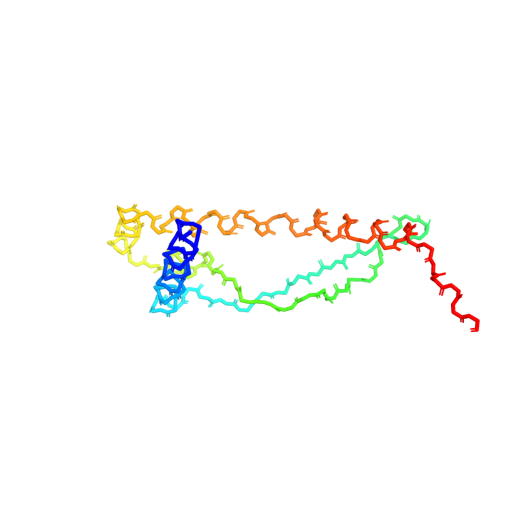56 101 ALA A CA 1
ATOM 792 C C . ALA A 1 101 ? 9.026 2.541 -27.166 1.00 83.56 101 ALA A C 1
ATOM 794 O O . ALA A 1 101 ? 9.456 3.376 -27.953 1.00 83.56 101 ALA A O 1
ATOM 795 N N . ALA A 1 102 ? 9.144 1.229 -27.400 1.00 79.62 102 ALA A N 1
ATOM 796 C CA . ALA A 1 102 ? 9.796 0.681 -28.593 1.00 79.62 102 ALA A CA 1
ATOM 797 C C . ALA A 1 102 ? 9.029 0.955 -29.904 1.00 79.62 102 ALA A C 1
ATOM 799 O O . ALA A 1 102 ? 9.619 0.922 -30.981 1.00 79.62 102 ALA A O 1
ATOM 800 N N . GLN A 1 103 ? 7.719 1.207 -29.826 1.00 79.94 103 GLN A N 1
ATOM 801 C CA . GLN A 1 103 ? 6.858 1.504 -30.977 1.00 79.94 103 GLN A CA 1
ATOM 802 C C . GLN A 1 103 ? 6.771 3.000 -31.302 1.00 79.94 103 GLN A C 1
ATOM 804 O O . GLN A 1 103 ? 6.303 3.355 -32.384 1.00 79.94 103 GLN A O 1
ATOM 809 N N . GLN A 1 104 ? 7.191 3.885 -30.393 1.00 74.00 104 GLN A N 1
ATOM 810 C CA . GLN A 1 104 ? 7.221 5.319 -30.662 1.00 74.00 104 GLN A CA 1
ATOM 811 C C . GLN A 1 104 ? 8.429 5.648 -31.553 1.00 74.00 104 GLN A C 1
ATOM 813 O O . GLN A 1 104 ? 9.566 5.441 -31.127 1.00 74.00 104 GLN A O 1
ATOM 818 N N . PRO A 1 105 ? 8.228 6.167 -32.782 1.00 66.06 105 PRO A N 1
ATOM 819 C CA . PRO A 1 105 ? 9.340 6.663 -33.577 1.00 66.06 105 PRO A CA 1
ATOM 820 C C . PRO A 1 105 ? 10.014 7.805 -32.814 1.00 66.06 105 PRO A C 1
ATOM 822 O O . PRO A 1 105 ? 9.340 8.706 -32.311 1.00 66.06 105 PRO A O 1
ATOM 825 N N . VAL A 1 106 ? 11.345 7.764 -32.719 1.00 64.62 106 VAL A N 1
ATOM 826 C CA . VAL A 1 106 ? 12.133 8.878 -32.185 1.00 64.62 106 VAL A CA 1
ATOM 827 C C . VAL A 1 106 ? 11.791 10.096 -33.036 1.00 64.62 106 VAL A C 1
ATOM 829 O O . VAL A 1 106 ? 12.044 10.090 -34.241 1.00 64.62 106 VAL A O 1
ATOM 832 N N . ALA A 1 107 ? 11.154 11.106 -32.441 1.00 62.62 107 ALA A N 1
ATOM 833 C CA . ALA A 1 107 ? 10.863 12.347 -33.141 1.00 62.62 107 ALA A CA 1
ATOM 834 C C . ALA A 1 107 ? 12.192 12.920 -33.645 1.00 62.62 107 ALA A C 1
ATOM 836 O O . ALA A 1 107 ? 13.062 13.286 -32.852 1.00 62.62 107 ALA A O 1
ATOM 837 N N . ALA A 1 108 ? 12.365 12.927 -34.966 1.00 59.03 108 ALA A N 1
ATOM 838 C CA . ALA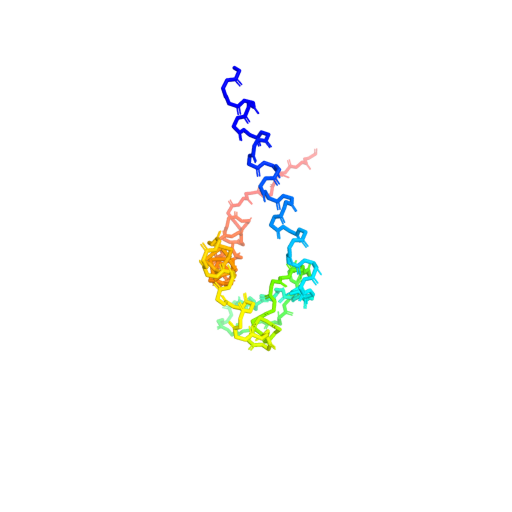 A 1 108 ? 13.506 13.532 -35.623 1.00 59.03 108 ALA A CA 1
ATOM 839 C C . ALA A 1 108 ? 13.373 15.052 -35.488 1.00 59.03 108 ALA A C 1
ATOM 841 O O . ALA A 1 108 ? 12.801 15.714 -36.350 1.00 59.03 108 ALA A O 1
ATOM 842 N N . ASN A 1 109 ? 13.849 15.599 -34.373 1.00 54.94 109 ASN A N 1
ATOM 843 C CA . ASN A 1 109 ? 14.080 17.030 -34.275 1.00 54.94 109 ASN A CA 1
ATOM 844 C C . ASN A 1 109 ? 15.393 17.313 -35.017 1.00 54.94 109 ASN A C 1
ATOM 846 O O . ASN A 1 109 ? 16.471 17.000 -34.509 1.00 54.94 109 ASN A O 1
ATOM 850 N N . ALA A 1 110 ? 15.243 17.791 -36.255 1.00 53.50 110 ALA A N 1
ATOM 851 C CA . ALA A 1 110 ? 16.295 18.344 -37.105 1.00 53.50 110 ALA A CA 1
ATOM 852 C C . ALA A 1 110 ? 16.637 19.784 -36.701 1.00 53.50 110 ALA A C 1
ATOM 854 O O . ALA A 1 110 ? 15.721 20.487 -36.211 1.00 53.50 110 ALA A O 1
#

pLDDT: mean 90.85, std 9.36, range [53.5, 98.38]